Protein AF-A0A961D2B5-F1 (afdb_monomer_lite)

Secondary structure (DSSP, 8-state):
----SSSHHHHHHHHHHHHHHTS--HHHHHHHHHHHHHTTTTS---GGGHHHHHHHHHHHHHHHHHHHHHHHHHHHHT-SSSTTHHHHHHHHHHHHHHHHHHHHTTSTHHHHHHHHHHHHHHHHTTT-HHHHHHHHHHHHHHHHHHHHHHHHHHHHHHHHHTT----

Foldseek 3Di:
DDDPPPDVVVVVVVVVVVVVVPPQDPVRVVVVVVVCVVVVVPPPPPLLQPQLLVLLLVLLVVLLVLLQVQLVVQLVVQLDVVSCVSVVLSVVLSVLSVVLNVCSVVDPVSLVSSVVSLVSQCVSCVSPVVSNVVSVVSVVSNVVSNVVSSVVSVVVVVVVVVPPDPD

pLDDT: mean 77.15, std 12.8, range [49.62, 94.56]

Sequence (167 aa):
MGERMSAEDAEGEGTAQGADELRLSPSETLAHNSAMRISGAARRDDPGSKTQRALASIVLGFELIVVVLIGLTIFGLGLLEPRELGLWIAGGLALVCVAALALMRVGRAGIWIGWIAHALMLATGFILLPALVVGAIFTALWIYCMVKGARIDRDRVAWLAAQEPVS

Radius of gyration: 28.02 Å; chains: 1; bounding box: 54×41×97 Å

Structure (mmCIF, N/CA/C/O backbone):
data_AF-A0A961D2B5-F1
#
_entry.id   AF-A0A961D2B5-F1
#
loop_
_atom_site.group_PDB
_atom_site.id
_atom_site.type_symbol
_atom_site.label_atom_id
_atom_site.label_alt_id
_atom_site.label_comp_id
_atom_site.label_asym_id
_atom_site.label_entity_id
_atom_site.label_seq_id
_atom_site.pdbx_PDB_ins_code
_atom_site.Cartn_x
_atom_site.Cartn_y
_atom_site.Cartn_z
_atom_site.occupancy
_atom_site.B_iso_or_equiv
_atom_site.auth_seq_id
_atom_site.auth_comp_id
_atom_site.auth_asym_id
_atom_site.auth_atom_id
_atom_site.pdbx_PDB_model_num
ATOM 1 N N . MET A 1 1 ? -32.345 23.965 73.128 1.00 49.75 1 MET A N 1
ATOM 2 C CA . MET A 1 1 ? -33.388 23.733 72.105 1.00 49.75 1 MET A CA 1
ATOM 3 C C . MET A 1 1 ? -33.102 24.668 70.943 1.00 49.75 1 MET A C 1
ATOM 5 O O . MET A 1 1 ? -33.788 25.655 70.745 1.00 49.75 1 MET A O 1
ATOM 9 N N . GLY A 1 2 ? -31.989 24.406 70.268 1.00 58.72 2 GLY A N 1
ATOM 10 C CA . GLY A 1 2 ? -31.448 25.192 69.170 1.00 58.72 2 GLY A CA 1
ATOM 11 C C . GLY A 1 2 ? -30.629 24.250 68.293 1.00 58.72 2 GLY A C 1
ATOM 12 O O . GLY A 1 2 ? -30.155 23.229 68.792 1.00 58.72 2 GLY A O 1
ATOM 13 N N . GLU A 1 3 ? -30.514 24.602 67.015 1.00 57.22 3 GLU A N 1
ATOM 14 C CA . GLU A 1 3 ? -29.530 24.056 66.065 1.00 57.22 3 GLU A CA 1
ATOM 15 C C . GLU A 1 3 ? -29.855 22.704 65.394 1.00 57.22 3 GLU A C 1
ATOM 17 O O . GLU A 1 3 ? -29.006 21.827 65.273 1.00 57.22 3 GLU A O 1
ATOM 22 N N . ARG A 1 4 ? -31.078 22.547 64.864 1.00 57.12 4 ARG A N 1
ATOM 23 C CA . ARG A 1 4 ? -31.390 21.559 63.800 1.00 57.12 4 ARG A CA 1
ATOM 24 C C . ARG A 1 4 ? -32.162 22.187 62.629 1.00 57.12 4 ARG A C 1
ATOM 26 O O . ARG A 1 4 ? -33.097 21.589 62.121 1.00 57.12 4 ARG A O 1
ATOM 33 N N . MET A 1 5 ? -31.822 23.419 62.251 1.00 56.62 5 MET A N 1
ATOM 34 C CA . MET A 1 5 ? -32.490 24.151 61.160 1.00 56.62 5 MET A CA 1
ATOM 35 C C . MET A 1 5 ? -31.486 24.668 60.119 1.00 56.62 5 MET A C 1
ATOM 37 O O . MET A 1 5 ? -31.660 25.753 59.594 1.00 56.62 5 MET A O 1
ATOM 41 N N . SER A 1 6 ? -30.373 23.959 59.886 1.00 56.09 6 SER A N 1
ATOM 42 C CA . SER A 1 6 ? -29.288 24.507 59.051 1.00 56.09 6 SER A CA 1
ATOM 43 C C . SER A 1 6 ? -28.590 23.515 58.117 1.00 56.09 6 SER A C 1
ATOM 45 O O . SER A 1 6 ? -27.638 23.913 57.456 1.00 56.09 6 SER A O 1
ATOM 47 N N . ALA A 1 7 ? -29.016 22.248 58.061 1.00 55.44 7 ALA A N 1
ATOM 48 C CA . ALA A 1 7 ? -28.371 21.240 57.210 1.00 55.44 7 ALA A CA 1
ATOM 49 C C . ALA A 1 7 ? -29.209 20.886 55.968 1.00 55.44 7 ALA A C 1
ATOM 51 O O . ALA A 1 7 ? -28.669 20.880 54.870 1.00 55.44 7 ALA A O 1
ATOM 52 N N . GLU A 1 8 ? -30.522 20.675 56.112 1.00 56.38 8 GLU A N 1
ATOM 53 C CA . GLU A 1 8 ? -31.388 20.264 54.989 1.00 56.38 8 GLU A CA 1
ATOM 54 C C . GLU A 1 8 ? -31.712 21.409 54.008 1.00 56.38 8 GLU A C 1
ATOM 56 O O . GLU A 1 8 ? -31.758 21.177 52.802 1.00 56.38 8 GLU A O 1
ATOM 61 N N . ASP A 1 9 ? -31.845 22.655 54.481 1.00 53.34 9 ASP A N 1
ATOM 62 C CA . ASP A 1 9 ? -32.110 23.810 53.602 1.00 53.34 9 ASP A CA 1
ATOM 63 C C . ASP A 1 9 ? -30.884 24.188 52.743 1.00 53.34 9 ASP A C 1
ATOM 65 O O . ASP A 1 9 ? -31.026 24.614 51.598 1.00 53.34 9 ASP A O 1
ATOM 69 N N . ALA A 1 10 ? -29.668 23.947 53.251 1.00 54.22 10 ALA A N 1
ATOM 70 C CA . ALA A 1 10 ? -28.422 24.197 52.521 1.00 54.22 10 ALA A CA 1
ATOM 71 C C . ALA A 1 10 ? -28.153 23.148 51.422 1.00 54.22 10 ALA A C 1
ATOM 73 O O . ALA A 1 10 ? -27.552 23.465 50.394 1.00 54.22 10 ALA A O 1
ATOM 74 N N . GLU A 1 11 ? -28.614 21.905 51.607 1.00 55.03 11 GLU A N 1
ATOM 75 C CA . GLU A 1 11 ? -28.517 20.854 50.583 1.00 55.03 11 GLU A CA 1
ATOM 76 C C . GLU A 1 11 ? -29.567 21.030 49.466 1.00 55.03 11 GLU A C 1
ATOM 78 O O . GLU A 1 11 ? -29.297 20.722 48.300 1.00 55.03 11 GLU A O 1
ATOM 83 N N . GLY A 1 12 ? -30.740 21.590 49.788 1.00 51.56 12 GLY A N 1
ATOM 84 C CA . GLY A 1 12 ? -31.794 21.894 48.814 1.00 51.56 12 GLY A CA 1
ATOM 85 C C . GLY A 1 12 ? -31.445 23.031 47.844 1.00 51.56 12 GLY A C 1
ATOM 86 O O . GLY A 1 12 ? -31.745 22.939 46.654 1.00 51.56 12 GLY A O 1
ATOM 87 N N . GLU A 1 13 ? -30.759 24.078 48.313 1.00 55.50 13 GLU A N 1
ATOM 88 C CA . GLU A 1 13 ? -30.349 25.210 47.464 1.00 55.50 13 GLU A CA 1
ATOM 89 C C . GLU A 1 13 ? -29.157 24.869 46.552 1.00 55.50 13 GLU A C 1
ATOM 91 O O . GLU A 1 13 ? -29.148 25.245 45.377 1.00 55.50 13 GLU A O 1
ATOM 96 N N . GLY A 1 14 ? -28.187 24.084 47.037 1.00 54.38 14 GLY A N 1
ATOM 97 C CA . GLY A 1 14 ? -26.999 23.711 46.257 1.00 54.38 14 GLY A CA 1
ATOM 98 C C . GLY A 1 14 ? -27.294 22.802 45.055 1.00 54.38 14 GLY A C 1
ATOM 99 O O . GLY A 1 14 ? -26.621 22.888 44.026 1.00 54.38 14 GLY A O 1
ATOM 100 N N . THR A 1 15 ? -28.326 21.958 45.140 1.00 56.38 15 THR A N 1
ATOM 101 C CA . THR A 1 15 ? -28.712 21.040 44.050 1.00 56.38 15 THR A CA 1
ATOM 102 C C . THR A 1 15 ? -29.499 21.735 42.936 1.00 56.38 15 THR A C 1
ATOM 104 O O . THR A 1 15 ? -29.300 21.424 41.760 1.00 56.38 15 THR A O 1
ATOM 107 N N . ALA A 1 16 ? -30.337 22.718 43.277 1.00 55.47 16 ALA A N 1
ATOM 108 C CA . ALA A 1 16 ? -31.052 23.542 42.303 1.00 55.47 16 ALA A CA 1
ATOM 109 C C . ALA A 1 16 ? -30.117 24.536 41.589 1.00 55.47 16 ALA A C 1
ATOM 111 O O . ALA A 1 16 ? -30.247 24.748 40.384 1.00 55.47 16 ALA A O 1
ATOM 112 N N . GLN A 1 17 ? -29.135 25.091 42.307 1.00 55.53 17 GLN A N 1
ATOM 113 C CA . GLN A 1 17 ? -28.164 26.038 41.756 1.00 55.53 17 GLN A CA 1
ATOM 114 C C . GLN A 1 17 ? -27.141 25.356 40.834 1.00 55.53 17 GLN A C 1
ATOM 116 O O . GLN A 1 17 ? -26.842 25.880 39.763 1.00 55.53 17 GLN A O 1
A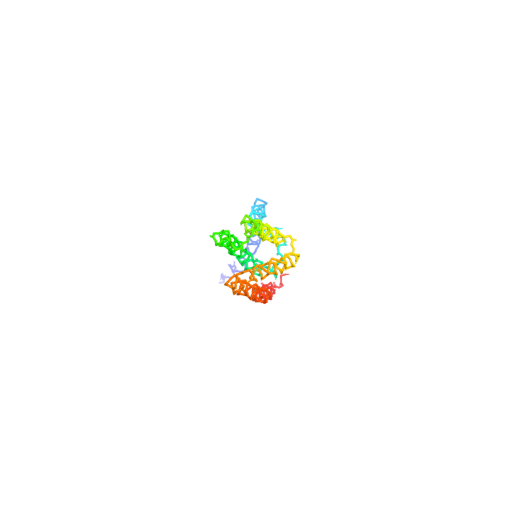TOM 121 N N . GLY A 1 18 ? -26.706 24.134 41.167 1.00 55.28 18 GLY A N 1
ATOM 122 C CA . GLY A 1 18 ? -25.851 23.328 40.289 1.00 55.28 18 GLY A CA 1
ATOM 123 C C . GLY A 1 18 ? -26.528 22.914 38.974 1.00 55.28 18 GLY A C 1
ATOM 124 O O . GLY A 1 18 ? -25.864 22.811 37.947 1.00 55.28 18 GLY A O 1
ATOM 125 N N . ALA A 1 19 ? -27.852 22.721 38.966 1.00 58.25 19 ALA A N 1
ATOM 126 C CA . ALA A 1 19 ? -28.601 22.386 37.751 1.00 58.25 19 ALA A CA 1
ATOM 127 C C . ALA A 1 19 ? -28.767 23.580 36.787 1.00 58.25 19 ALA A C 1
ATOM 129 O O . ALA A 1 19 ? -28.848 23.371 35.574 1.00 58.25 19 ALA A O 1
ATOM 130 N N . ASP A 1 20 ? -28.787 24.813 37.306 1.00 56.34 20 ASP A N 1
ATOM 131 C CA . ASP A 1 20 ? -28.837 26.042 36.499 1.00 56.34 20 ASP A CA 1
ATOM 132 C C . ASP A 1 20 ? -27.435 26.501 36.050 1.00 56.34 20 ASP A C 1
ATOM 134 O O . ASP A 1 20 ? -27.274 27.004 34.938 1.00 56.34 20 ASP A O 1
ATOM 138 N N . GLU A 1 21 ? -26.398 26.238 36.854 1.00 59.41 21 GLU A N 1
ATOM 139 C CA . GLU A 1 21 ? -24.989 26.497 36.513 1.00 59.41 21 GLU A CA 1
ATOM 140 C C . GLU A 1 21 ? -24.469 25.576 35.387 1.00 59.41 21 GLU A C 1
ATOM 142 O O . GLU A 1 21 ? -23.609 25.966 34.601 1.00 59.41 21 GLU A O 1
ATOM 147 N N . LEU A 1 22 ? -25.056 24.382 35.233 1.00 63.28 22 LEU A N 1
ATOM 148 C CA . LEU A 1 22 ? -24.767 23.421 34.156 1.00 63.28 22 LEU A CA 1
ATOM 149 C C . LEU A 1 22 ? -25.607 23.623 32.878 1.00 63.28 22 LEU A C 1
ATOM 151 O O . LEU A 1 22 ? -25.579 22.781 31.973 1.00 63.28 22 LEU A O 1
ATOM 155 N N . ARG A 1 23 ? -26.340 24.738 32.743 1.00 61.25 23 ARG A N 1
ATOM 156 C CA . ARG A 1 23 ? -26.970 25.117 31.468 1.00 61.25 23 ARG A CA 1
ATOM 157 C C . ARG A 1 23 ? -25.971 25.886 30.612 1.00 61.25 23 ARG A C 1
ATOM 159 O O . ARG A 1 23 ? -25.815 27.094 30.750 1.00 61.25 23 ARG A O 1
ATOM 166 N N . LEU A 1 24 ? -25.320 25.175 29.689 1.00 65.94 24 LEU A N 1
ATOM 167 C CA . LEU A 1 24 ? -24.403 25.771 28.713 1.00 65.94 24 LEU A CA 1
ATOM 168 C C . LEU A 1 24 ? -25.047 26.989 28.038 1.00 65.94 24 LEU A C 1
ATOM 170 O O . LEU A 1 24 ? -26.099 26.883 27.399 1.00 65.94 24 LEU A O 1
ATOM 174 N N . SER A 1 25 ? -24.384 28.139 28.144 1.00 80.06 25 SER A N 1
ATOM 175 C CA . SER A 1 25 ? -24.813 29.370 27.482 1.00 80.06 25 SER A CA 1
ATOM 176 C C . SER A 1 25 ? -24.968 29.140 25.965 1.00 80.06 25 SER A C 1
ATOM 178 O O . SER A 1 25 ? -24.228 28.335 25.384 1.00 80.06 25 SER A O 1
ATOM 180 N N . PRO A 1 26 ? -25.882 29.841 25.262 1.00 78.94 26 PRO A N 1
ATOM 181 C CA . PRO A 1 26 ? -26.025 29.724 23.809 1.00 78.94 26 PRO A CA 1
ATOM 182 C C . PRO A 1 26 ? -24.700 29.899 23.054 1.00 78.94 26 PRO A C 1
ATOM 184 O O . PRO A 1 26 ? -24.459 29.214 22.060 1.00 78.94 26 PRO A O 1
ATOM 187 N N . SER A 1 27 ? -23.815 30.771 23.548 1.00 77.19 27 SER A N 1
ATOM 188 C CA . SER A 1 27 ? -22.475 30.973 22.986 1.00 77.19 27 SER A CA 1
ATOM 189 C C . SER A 1 27 ? -21.533 29.801 23.258 1.00 77.19 27 SER A C 1
ATOM 191 O O . SER A 1 27 ? -20.703 29.486 22.412 1.00 77.19 27 SER A O 1
ATOM 193 N N . GLU A 1 28 ? -21.683 29.121 24.389 1.00 80.75 28 GLU A N 1
ATOM 194 C CA . GLU A 1 28 ? -20.883 27.967 24.798 1.00 80.75 28 GLU A CA 1
ATOM 195 C C . GLU A 1 28 ? -21.301 26.705 24.041 1.00 80.75 28 GLU A C 1
ATOM 197 O O . GLU A 1 28 ? -20.455 25.971 23.544 1.00 80.75 28 GLU A O 1
ATOM 202 N N . THR A 1 29 ? -22.603 26.525 23.804 1.00 78.62 29 THR A N 1
ATOM 203 C CA . THR A 1 29 ? -23.128 25.494 22.895 1.00 78.62 29 THR A CA 1
ATOM 204 C C . THR A 1 29 ? -22.660 25.740 21.456 1.00 78.62 29 THR A C 1
ATOM 206 O O . THR A 1 29 ? -22.273 24.811 20.744 1.00 78.62 29 THR A O 1
ATOM 209 N N . LEU A 1 30 ? -22.645 27.000 21.007 1.00 80.56 30 LEU A N 1
ATOM 210 C CA . LEU A 1 30 ? -22.145 27.367 19.681 1.00 80.56 30 LEU A CA 1
ATOM 211 C C . LEU A 1 30 ? -20.629 27.147 19.566 1.00 80.56 30 LEU A C 1
ATOM 213 O O . LEU A 1 30 ? -20.165 26.624 18.551 1.00 80.56 30 LEU A O 1
ATOM 217 N N . ALA A 1 31 ? -19.867 27.505 20.603 1.00 81.12 31 ALA A N 1
ATOM 218 C CA . ALA A 1 31 ? -18.428 27.273 20.707 1.00 81.12 31 ALA A CA 1
ATOM 219 C C . ALA A 1 31 ? -18.111 25.773 20.730 1.00 81.12 31 ALA A C 1
ATOM 221 O O . ALA A 1 31 ? -17.234 25.315 20.005 1.00 81.12 31 ALA A O 1
ATOM 222 N N . HIS A 1 32 ? -18.885 24.986 21.473 1.00 76.31 32 HIS A N 1
ATOM 223 C CA . HIS A 1 32 ? -18.763 23.535 21.534 1.00 76.31 32 HIS A CA 1
ATOM 224 C C . HIS A 1 32 ? -19.042 22.889 20.168 1.00 76.31 32 HIS A C 1
ATOM 226 O O . HIS A 1 32 ? -18.247 22.092 19.666 1.00 76.31 32 HIS A O 1
ATOM 232 N N . ASN A 1 33 ? -20.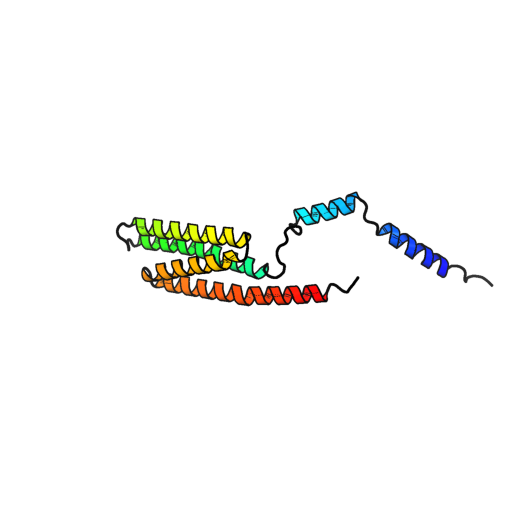115 23.311 19.494 1.00 82.56 33 ASN A N 1
ATOM 233 C CA . ASN A 1 33 ? -20.455 22.833 18.154 1.00 82.56 33 ASN A CA 1
ATOM 234 C C . ASN A 1 33 ? -19.414 23.246 17.105 1.00 82.56 33 ASN A C 1
ATOM 236 O O . ASN A 1 33 ? -19.062 22.456 16.229 1.00 82.56 33 ASN A O 1
ATOM 240 N N . SER A 1 34 ? -18.893 24.471 17.174 1.00 80.25 34 SER A N 1
ATOM 241 C CA . SER A 1 34 ? -17.852 24.939 16.252 1.00 80.25 34 SER A CA 1
ATOM 242 C C . SER A 1 34 ? -16.507 24.260 16.516 1.00 80.25 34 SER A C 1
ATOM 244 O O . SER A 1 34 ? -15.857 23.846 15.556 1.00 80.25 34 SER A O 1
ATOM 246 N N . ALA A 1 35 ? -16.145 24.012 17.775 1.00 77.94 35 ALA A N 1
ATOM 247 C CA . ALA A 1 35 ? -14.984 23.211 18.150 1.00 77.94 35 ALA A CA 1
ATOM 248 C C . ALA A 1 35 ? -15.094 21.768 17.631 1.00 77.94 35 ALA A C 1
ATOM 250 O O . ALA A 1 35 ? -14.137 21.259 17.042 1.00 77.94 35 ALA A O 1
ATOM 251 N N . MET A 1 36 ? -16.265 21.126 17.739 1.00 74.75 36 MET A N 1
ATOM 252 C CA . MET A 1 36 ? -16.515 19.804 17.142 1.00 74.75 36 MET A CA 1
ATOM 253 C C . MET A 1 36 ? -16.406 19.806 15.609 1.00 74.75 36 MET A C 1
ATOM 255 O O . MET A 1 36 ? -15.950 18.833 15.005 1.00 74.75 36 MET A O 1
ATOM 259 N N . ARG A 1 37 ? -16.795 20.899 14.946 1.00 72.75 37 ARG A N 1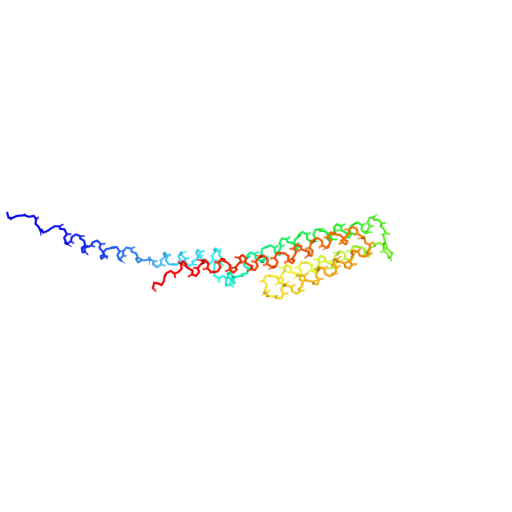
ATOM 260 C CA . ARG A 1 37 ? -16.668 21.024 13.484 1.00 72.75 37 ARG A CA 1
ATOM 261 C C . ARG A 1 37 ? -15.225 21.273 13.042 1.00 72.75 37 ARG A C 1
ATOM 263 O O . ARG A 1 37 ? -14.806 20.692 12.045 1.00 72.75 37 ARG A O 1
ATOM 270 N N . ILE A 1 38 ? -14.468 22.080 13.786 1.00 69.69 38 ILE A N 1
ATOM 271 C CA . ILE A 1 38 ? -13.058 22.414 13.512 1.00 69.69 38 ILE A CA 1
ATOM 272 C C . ILE A 1 38 ? -12.141 21.212 13.761 1.00 69.69 38 ILE A C 1
ATOM 274 O O . ILE A 1 38 ? -11.260 20.934 12.954 1.00 69.69 38 ILE A O 1
ATOM 278 N N . SER A 1 39 ? -12.393 20.451 14.827 1.00 68.88 39 SER A N 1
ATOM 279 C CA . SER A 1 39 ? -11.682 19.197 15.124 1.00 68.88 39 SER A CA 1
ATOM 280 C C . SER A 1 39 ? -12.061 18.038 14.187 1.00 68.88 39 SER A C 1
ATOM 282 O O . SER A 1 39 ? -11.477 16.959 14.266 1.00 68.88 39 SER A O 1
ATOM 284 N N . GLY A 1 40 ? -13.013 18.249 13.269 1.00 57.03 40 GLY A N 1
ATOM 285 C CA . GLY A 1 40 ? -13.407 17.270 12.255 1.00 57.03 40 GLY A CA 1
ATOM 286 C C . GLY A 1 40 ? -14.338 16.163 12.754 1.00 57.03 40 GLY A C 1
ATOM 287 O O . GLY A 1 40 ? -14.703 15.301 11.957 1.00 57.03 40 GLY A O 1
ATOM 288 N N . ALA A 1 41 ? -14.792 16.203 14.014 1.00 54.50 41 ALA A N 1
ATOM 289 C CA . ALA A 1 41 ? -15.711 15.215 14.594 1.00 54.50 41 ALA A CA 1
ATOM 290 C C . ALA A 1 41 ? -17.062 15.123 13.854 1.00 54.50 41 ALA A C 1
ATOM 292 O O . ALA A 1 41 ? -17.734 14.098 13.910 1.00 54.50 41 ALA A O 1
ATOM 293 N N . ALA A 1 42 ? -17.441 16.164 13.104 1.00 52.28 42 ALA A N 1
ATOM 294 C CA . ALA A 1 42 ? -18.660 16.182 12.296 1.00 52.28 42 ALA A CA 1
ATOM 295 C C . ALA A 1 42 ? -18.577 15.363 10.989 1.00 52.28 42 ALA A C 1
ATOM 297 O O . ALA A 1 42 ? -19.606 15.134 10.347 1.00 52.28 42 ALA A O 1
ATOM 298 N N . ARG A 1 43 ? -17.388 14.911 10.558 1.00 58.28 43 ARG A N 1
ATOM 299 C CA . ARG A 1 43 ? -17.311 13.907 9.489 1.00 58.28 43 ARG A CA 1
ATOM 300 C C . ARG A 1 43 ? -17.663 12.568 10.122 1.00 58.28 43 ARG A C 1
ATOM 302 O O . ARG A 1 43 ? -16.991 12.134 11.050 1.00 58.28 43 ARG A O 1
ATOM 309 N N . ARG A 1 44 ? -18.727 11.926 9.630 1.00 53.19 44 ARG A N 1
ATOM 310 C CA . ARG A 1 44 ? -19.077 10.528 9.931 1.00 53.19 44 ARG A CA 1
ATOM 311 C C . ARG A 1 44 ? -17.965 9.599 9.427 1.00 53.19 44 ARG A C 1
ATOM 313 O O . ARG A 1 44 ? -18.135 8.875 8.452 1.00 53.19 44 ARG A O 1
ATOM 320 N N . ASP A 1 45 ? -16.806 9.661 10.057 1.00 55.44 45 ASP A N 1
ATOM 321 C CA . ASP A 1 45 ? -15.770 8.663 9.918 1.00 55.44 45 ASP A CA 1
ATOM 322 C C . ASP A 1 45 ? -16.241 7.477 10.746 1.00 55.44 45 ASP A C 1
ATOM 324 O O . ASP A 1 45 ? -16.286 7.576 11.971 1.00 55.44 45 ASP A O 1
ATOM 328 N N . ASP A 1 46 ? -16.619 6.388 10.077 1.00 58.38 46 ASP A N 1
ATOM 329 C CA . ASP A 1 46 ? -16.926 5.108 10.715 1.00 58.38 46 ASP A CA 1
ATOM 330 C C . ASP A 1 46 ? -15.840 4.800 11.768 1.00 58.38 46 ASP A C 1
ATOM 332 O O . ASP A 1 46 ? -14.686 4.539 11.384 1.00 58.38 46 ASP A O 1
ATOM 336 N N . PRO A 1 47 ? -16.158 4.879 13.080 1.00 57.50 47 PRO A N 1
ATOM 337 C CA . PRO A 1 47 ? -15.186 4.670 14.149 1.00 57.50 47 PRO A CA 1
ATOM 338 C C . PRO A 1 47 ? -14.476 3.321 14.016 1.00 57.50 47 PRO A C 1
ATOM 340 O O . PRO A 1 47 ? -13.328 3.193 14.436 1.00 57.50 47 PRO A O 1
ATOM 343 N N . GLY A 1 48 ? -15.130 2.355 13.360 1.00 61.50 48 GLY A N 1
ATOM 344 C CA . GLY A 1 48 ? -14.633 1.012 13.100 1.00 61.50 48 GLY A CA 1
ATOM 345 C C . GLY A 1 48 ? -13.611 0.872 11.964 1.00 61.50 48 GLY A C 1
ATOM 346 O O . GLY A 1 48 ? -13.260 -0.260 11.648 1.00 61.50 48 GLY A O 1
ATOM 347 N N . SER A 1 49 ? -13.124 1.953 11.334 1.00 66.88 49 SER A N 1
ATOM 348 C CA . SER A 1 49 ? -12.090 1.839 10.278 1.00 66.88 49 SER A CA 1
ATOM 349 C C . SER A 1 49 ? -10.956 2.875 10.325 1.00 66.88 49 SER A C 1
ATOM 351 O O . SER A 1 49 ? -10.189 2.996 9.364 1.00 66.88 49 SER A O 1
ATOM 353 N N . LYS A 1 50 ? -10.833 3.658 11.406 1.00 77.12 50 LYS A N 1
ATOM 354 C CA . LYS A 1 50 ? -9.854 4.761 11.485 1.00 77.12 50 LYS A CA 1
ATOM 355 C C . LYS A 1 50 ? -8.409 4.260 11.507 1.00 77.12 50 LYS A C 1
ATOM 357 O O . LYS A 1 50 ? -7.585 4.750 10.734 1.00 77.12 50 LYS A O 1
ATOM 362 N N . THR A 1 51 ? -8.100 3.278 12.352 1.00 83.62 51 THR A N 1
ATOM 363 C CA . THR A 1 51 ? -6.738 2.731 12.467 1.00 83.62 51 THR A CA 1
ATOM 364 C C . THR A 1 51 ? -6.353 1.991 11.198 1.00 83.62 51 THR A C 1
ATOM 366 O O . THR A 1 51 ? -5.260 2.191 10.667 1.00 83.62 51 THR A O 1
ATOM 369 N N . GLN A 1 52 ? -7.271 1.177 10.671 1.00 84.12 52 GLN A N 1
ATOM 370 C CA . GLN A 1 52 ? -7.050 0.432 9.439 1.00 84.12 52 GLN A CA 1
ATOM 371 C C . GLN A 1 52 ? -6.709 1.362 8.267 1.00 84.12 52 GLN A C 1
ATOM 373 O O . GLN A 1 52 ? -5.737 1.113 7.552 1.00 84.12 52 GLN A O 1
ATOM 378 N N . ARG A 1 53 ? -7.467 2.452 8.082 1.00 82.62 53 ARG A N 1
ATOM 379 C CA . ARG A 1 53 ? -7.222 3.424 7.003 1.00 82.62 53 ARG A CA 1
ATOM 380 C C . ARG A 1 53 ? -5.902 4.170 7.174 1.00 82.62 53 ARG A C 1
ATOM 382 O O . ARG A 1 53 ? -5.205 4.375 6.183 1.00 82.62 53 ARG A O 1
ATOM 389 N N . ALA A 1 54 ? -5.544 4.547 8.402 1.00 85.12 54 ALA A N 1
ATOM 390 C CA . ALA A 1 54 ? -4.275 5.215 8.683 1.00 85.12 54 ALA A CA 1
ATOM 391 C C . ALA A 1 54 ? -3.084 4.321 8.310 1.00 85.12 54 ALA A C 1
ATOM 393 O O . ALA A 1 54 ? -2.241 4.726 7.509 1.00 85.12 54 ALA A O 1
ATOM 394 N N . LEU A 1 55 ? -3.065 3.078 8.799 1.00 87.38 55 LEU A N 1
ATOM 395 C CA . LEU A 1 55 ? -2.018 2.106 8.473 1.00 87.38 55 LEU A CA 1
ATOM 396 C C . LEU A 1 55 ? -1.926 1.855 6.964 1.00 87.38 55 LEU A C 1
ATOM 398 O O . LEU A 1 55 ? -0.842 1.882 6.391 1.00 87.38 55 LEU A O 1
ATOM 402 N N . ALA A 1 56 ? -3.068 1.686 6.303 1.00 86.06 56 ALA A N 1
ATOM 403 C CA . ALA A 1 56 ? -3.118 1.455 4.866 1.00 86.06 56 ALA A CA 1
ATOM 404 C C . ALA A 1 56 ? -2.611 2.656 4.047 1.00 86.06 56 ALA A C 1
ATOM 406 O O . ALA A 1 56 ? -1.958 2.475 3.022 1.00 86.06 56 ALA A O 1
ATOM 407 N N . SER A 1 57 ? -2.863 3.886 4.510 1.00 86.19 57 SER A N 1
ATOM 408 C CA . SER A 1 57 ? -2.337 5.095 3.868 1.00 86.19 57 SER A CA 1
ATOM 409 C C . SER A 1 57 ? -0.814 5.203 3.980 1.00 86.19 57 SER A C 1
ATOM 411 O O . SER A 1 57 ? -0.165 5.623 3.026 1.00 86.19 57 SER A O 1
ATOM 413 N N . ILE A 1 58 ? -0.242 4.760 5.106 1.00 89.75 58 ILE A N 1
ATOM 414 C CA . ILE A 1 58 ? 1.210 4.711 5.314 1.00 89.75 58 ILE A CA 1
ATOM 415 C C . ILE A 1 58 ? 1.841 3.705 4.346 1.00 89.75 58 ILE A C 1
ATOM 417 O O . ILE A 1 58 ? 2.810 4.044 3.672 1.00 89.75 58 ILE A O 1
ATOM 421 N N . VAL A 1 59 ? 1.263 2.503 4.229 1.00 90.31 59 VAL A N 1
ATOM 422 C CA . VAL A 1 59 ? 1.752 1.466 3.302 1.00 90.31 59 VAL A CA 1
ATOM 423 C C . VAL A 1 59 ? 1.756 1.981 1.862 1.00 90.31 59 VAL A C 1
ATOM 425 O O . VAL A 1 59 ? 2.790 1.916 1.208 1.00 90.31 59 VAL A O 1
ATOM 428 N N . LEU A 1 60 ? 0.651 2.574 1.394 1.00 88.06 60 LEU A N 1
ATOM 429 C CA . LEU A 1 60 ? 0.573 3.156 0.046 1.00 88.06 60 LEU A CA 1
ATOM 430 C C . LEU A 1 60 ? 1.514 4.351 -0.163 1.00 88.06 60 LEU A C 1
ATOM 432 O O . LEU A 1 60 ? 2.016 4.553 -1.265 1.00 88.06 60 LEU A O 1
ATOM 436 N N . GLY A 1 61 ? 1.745 5.163 0.870 1.00 88.81 61 GLY A N 1
ATOM 437 C CA . GLY A 1 61 ? 2.675 6.289 0.794 1.00 88.81 61 GLY A CA 1
ATOM 438 C C . GLY A 1 61 ? 4.117 5.831 0.583 1.00 88.81 61 GLY A C 1
ATOM 439 O O . GLY A 1 61 ? 4.824 6.384 -0.255 1.00 88.81 61 GLY A O 1
ATOM 440 N N . PHE A 1 62 ? 4.544 4.790 1.299 1.00 90.75 62 PHE A N 1
ATOM 441 C CA . PHE A 1 62 ? 5.855 4.185 1.079 1.00 90.75 62 PHE A CA 1
ATOM 442 C C . PHE A 1 62 ? 5.931 3.440 -0.254 1.00 90.75 62 PHE A C 1
ATOM 444 O O . PHE A 1 62 ? 6.930 3.573 -0.953 1.00 90.75 62 PHE A O 1
ATOM 451 N N . GLU A 1 63 ? 4.875 2.724 -0.637 1.00 89.25 63 GLU A N 1
ATOM 452 C CA . GLU A 1 63 ? 4.771 2.059 -1.939 1.00 89.25 63 GLU A CA 1
ATOM 453 C C . GLU A 1 63 ? 5.037 3.043 -3.086 1.00 89.25 63 GLU A C 1
ATOM 455 O O . GLU A 1 63 ? 5.864 2.775 -3.951 1.00 89.25 63 GLU A O 1
ATOM 460 N N . LEU A 1 64 ? 4.429 4.234 -3.043 1.00 89.56 64 LEU A N 1
ATOM 461 C CA . LEU A 1 64 ? 4.659 5.295 -4.027 1.00 89.56 64 LEU A CA 1
ATOM 462 C C . LEU A 1 64 ? 6.149 5.652 -4.165 1.00 89.56 64 LEU A C 1
ATOM 464 O O . LEU A 1 64 ? 6.645 5.825 -5.278 1.00 89.56 64 LEU A O 1
ATOM 468 N N . ILE A 1 65 ? 6.872 5.742 -3.045 1.00 91.38 65 ILE A N 1
ATOM 469 C CA . ILE A 1 65 ? 8.314 6.019 -3.044 1.00 91.38 65 ILE A CA 1
ATOM 470 C C . ILE A 1 65 ? 9.071 4.854 -3.690 1.00 91.38 65 ILE A C 1
ATOM 472 O O . ILE A 1 65 ? 9.923 5.077 -4.550 1.00 91.38 65 ILE A O 1
ATOM 476 N N . VAL A 1 66 ? 8.748 3.613 -3.315 1.00 90.06 66 VAL A N 1
ATOM 477 C CA . VAL A 1 66 ? 9.400 2.415 -3.861 1.00 90.06 66 VAL A CA 1
ATOM 478 C C . VAL A 1 66 ? 9.183 2.316 -5.374 1.00 90.06 66 VAL A C 1
ATOM 480 O O . VAL A 1 66 ? 10.135 2.062 -6.107 1.00 90.06 66 VAL A O 1
ATOM 483 N N . VAL A 1 67 ? 7.970 2.577 -5.857 1.00 89.56 67 VAL A N 1
ATOM 484 C CA . VAL A 1 67 ? 7.624 2.571 -7.286 1.00 89.56 67 VAL A CA 1
ATOM 485 C C . VAL A 1 67 ? 8.482 3.555 -8.082 1.00 89.56 67 VAL A C 1
ATOM 487 O O . VAL A 1 67 ? 9.014 3.200 -9.136 1.00 89.56 67 VAL A O 1
ATOM 490 N N . VAL A 1 68 ? 8.670 4.775 -7.568 1.00 88.62 68 VAL A N 1
ATOM 491 C CA . VAL A 1 68 ? 9.538 5.780 -8.203 1.00 88.62 68 VAL A CA 1
ATOM 492 C C . VAL A 1 68 ? 10.990 5.297 -8.247 1.00 88.62 68 VAL A C 1
ATOM 494 O O . VAL A 1 68 ? 11.643 5.401 -9.287 1.00 88.62 68 VAL A O 1
ATOM 497 N N . LEU A 1 69 ? 11.490 4.722 -7.149 1.00 91.19 69 LEU A N 1
ATOM 498 C CA . LEU A 1 69 ? 12.854 4.190 -7.080 1.00 91.19 69 LEU A CA 1
ATOM 499 C C . LEU A 1 69 ? 13.064 3.004 -8.029 1.00 91.19 69 LEU A C 1
ATOM 501 O O . LEU A 1 69 ? 14.101 2.931 -8.687 1.00 91.19 69 LEU A O 1
ATOM 505 N N . ILE A 1 70 ? 12.088 2.103 -8.155 1.00 88.12 70 ILE A N 1
ATOM 506 C CA . ILE A 1 70 ? 12.129 0.995 -9.118 1.00 88.12 70 ILE A CA 1
ATOM 507 C C . ILE A 1 70 ? 12.160 1.533 -10.547 1.00 88.12 70 ILE A C 1
ATOM 509 O O . ILE A 1 70 ? 13.001 1.099 -11.328 1.00 88.12 70 ILE A O 1
ATOM 513 N N . GLY A 1 71 ? 11.316 2.512 -10.881 1.00 87.31 71 GLY A N 1
ATOM 514 C CA . GLY A 1 71 ? 11.338 3.171 -12.189 1.00 87.31 71 GLY A CA 1
ATOM 515 C C . GLY A 1 71 ? 12.695 3.755 -12.542 1.00 87.31 71 GLY A C 1
ATOM 516 O O . GLY A 1 71 ? 13.228 3.498 -13.622 1.00 87.31 71 GLY A O 1
ATOM 517 N N . LEU A 1 72 ? 13.277 4.500 -11.600 1.00 89.38 72 LEU A N 1
ATOM 518 C CA . LEU A 1 72 ? 14.605 5.082 -11.754 1.00 89.38 72 LEU A CA 1
ATOM 519 C C . LEU A 1 72 ? 15.686 4.003 -11.886 1.00 89.38 72 LEU A C 1
ATOM 521 O O . LEU A 1 72 ? 16.620 4.173 -12.661 1.00 89.38 72 LEU A O 1
ATOM 525 N N . THR A 1 73 ? 15.540 2.880 -11.182 1.00 90.06 73 THR A N 1
ATOM 526 C CA . THR A 1 73 ? 16.456 1.734 -11.267 1.00 90.06 73 THR A CA 1
ATOM 527 C C . THR A 1 73 ? 16.375 1.061 -12.638 1.00 90.06 73 THR A C 1
ATOM 529 O O . THR A 1 73 ? 17.407 0.830 -13.258 1.00 90.06 73 THR A O 1
ATOM 532 N N . ILE A 1 74 ? 15.167 0.804 -13.154 1.00 87.12 74 ILE A N 1
ATOM 533 C CA . ILE A 1 74 ? 14.950 0.232 -14.496 1.00 87.12 74 ILE A CA 1
ATOM 534 C C . ILE A 1 74 ? 15.525 1.159 -15.571 1.00 87.12 74 ILE A C 1
ATOM 536 O O . ILE A 1 74 ? 16.226 0.696 -16.471 1.00 87.12 74 ILE A O 1
ATOM 540 N N . PHE A 1 75 ? 15.257 2.463 -15.459 1.00 86.56 75 PHE A N 1
ATOM 541 C CA . PHE A 1 75 ? 15.785 3.477 -16.370 1.00 86.56 75 PHE A CA 1
ATOM 542 C C . PHE A 1 75 ? 17.316 3.577 -16.296 1.00 86.56 75 PHE A C 1
ATOM 544 O O . PHE A 1 75 ? 17.981 3.570 -17.329 1.00 86.56 75 PHE A O 1
ATOM 551 N N . GLY A 1 76 ? 17.880 3.635 -15.086 1.00 85.88 76 GLY A N 1
ATOM 552 C CA . GLY A 1 76 ? 19.317 3.783 -14.851 1.00 85.88 76 GLY A CA 1
ATOM 553 C C . GLY A 1 76 ? 20.131 2.559 -15.269 1.00 85.88 76 GLY A C 1
ATOM 554 O O . GLY A 1 76 ? 21.256 2.707 -15.738 1.00 85.88 76 GLY A O 1
ATOM 555 N N . LEU A 1 77 ? 19.550 1.363 -15.153 1.00 88.25 77 LEU A N 1
ATOM 556 C CA . LEU A 1 77 ? 20.142 0.112 -15.633 1.00 88.25 77 LEU A CA 1
ATOM 557 C C . LEU A 1 77 ? 19.893 -0.138 -17.129 1.00 88.25 77 LEU A C 1
ATOM 559 O O . LEU A 1 77 ? 20.504 -1.042 -17.691 1.00 88.25 77 LEU A O 1
ATOM 563 N N . GLY A 1 78 ? 19.004 0.625 -17.776 1.00 85.12 78 GLY A N 1
ATOM 564 C CA . GLY A 1 78 ? 18.683 0.460 -19.196 1.00 85.12 78 GLY A CA 1
ATOM 565 C C . GLY A 1 78 ? 18.051 -0.894 -19.534 1.00 85.12 78 GLY A C 1
ATOM 566 O O . GLY A 1 78 ? 18.314 -1.435 -20.601 1.00 85.12 78 GLY A O 1
ATOM 567 N N . LEU A 1 79 ? 17.241 -1.461 -18.632 1.00 82.88 79 LEU A N 1
ATOM 568 C CA . LEU A 1 79 ? 16.715 -2.833 -18.768 1.00 82.88 79 LEU A CA 1
ATOM 569 C C 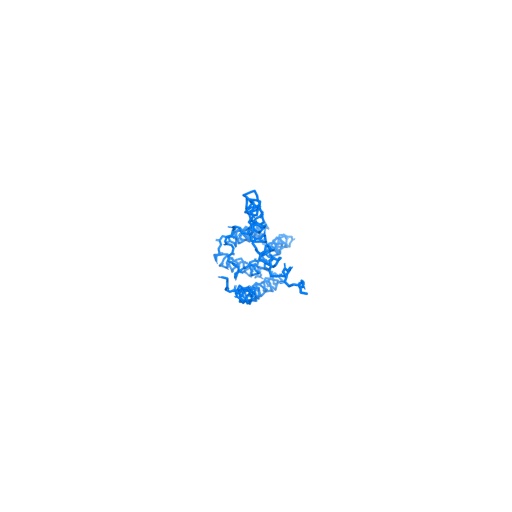. LEU A 1 79 ? 15.607 -2.992 -19.818 1.00 82.88 79 LEU A C 1
ATOM 571 O O . LEU A 1 79 ? 15.236 -4.116 -20.147 1.00 82.88 79 LEU A O 1
ATOM 575 N N . LEU A 1 80 ? 15.048 -1.886 -20.305 1.00 82.38 80 LEU A N 1
ATOM 576 C CA . LEU A 1 80 ? 13.979 -1.869 -21.297 1.00 82.38 80 LEU A CA 1
ATOM 577 C C . LEU A 1 80 ? 14.417 -1.046 -22.506 1.00 82.38 80 LEU A C 1
ATOM 579 O O . LEU A 1 80 ? 15.029 0.011 -22.350 1.00 82.38 80 LEU A O 1
ATOM 583 N N . GLU A 1 81 ? 14.036 -1.491 -23.701 1.00 83.75 81 GLU A N 1
ATOM 584 C CA . GLU A 1 81 ? 14.119 -0.690 -24.919 1.00 83.75 81 GLU A CA 1
ATOM 585 C C . GLU A 1 81 ? 12.706 -0.361 -25.422 1.00 83.75 81 GLU A C 1
ATOM 587 O O . GLU A 1 81 ? 11.918 -1.281 -25.652 1.00 83.75 81 GLU A O 1
ATOM 592 N N . PRO A 1 82 ? 12.360 0.927 -25.615 1.00 85.06 82 PRO A N 1
ATOM 593 C CA . PRO A 1 82 ? 13.131 2.131 -25.283 1.00 85.06 82 PRO A CA 1
ATOM 594 C C . PRO A 1 82 ? 13.252 2.398 -23.768 1.00 85.06 82 PRO A C 1
ATOM 596 O O . PRO A 1 82 ? 12.325 2.157 -22.995 1.00 85.06 82 PRO A O 1
ATOM 599 N N . ARG A 1 83 ? 14.393 2.971 -23.352 1.00 79.56 83 ARG A N 1
ATOM 600 C CA . ARG A 1 83 ? 14.785 3.193 -21.939 1.00 79.56 83 ARG A CA 1
ATOM 601 C C . ARG A 1 83 ? 13.747 3.937 -21.096 1.00 79.56 83 ARG A C 1
ATOM 603 O O . ARG A 1 83 ? 13.583 3.680 -19.907 1.00 79.56 83 ARG A O 1
ATOM 610 N N . GLU A 1 84 ? 13.032 4.862 -21.722 1.00 83.62 84 GLU A N 1
ATOM 611 C CA . GLU A 1 84 ? 12.021 5.701 -21.085 1.00 83.62 84 GLU A CA 1
ATOM 612 C C . GLU A 1 84 ? 10.764 4.932 -20.663 1.00 83.62 84 GLU A C 1
ATOM 614 O O . GLU A 1 84 ? 10.023 5.412 -19.806 1.00 83.62 84 GLU A O 1
ATOM 619 N N . LEU A 1 85 ? 10.569 3.696 -21.145 1.00 82.75 85 LEU A N 1
ATOM 620 C CA . LEU A 1 85 ? 9.516 2.802 -20.653 1.00 82.75 85 LEU A CA 1
ATOM 621 C C . LEU A 1 85 ? 9.573 2.605 -19.134 1.00 82.75 85 LEU A C 1
ATOM 623 O O . LEU A 1 85 ? 8.524 2.559 -18.500 1.00 82.75 85 LEU A O 1
ATOM 627 N N . GLY A 1 86 ? 10.768 2.552 -18.533 1.00 81.19 86 GLY A N 1
ATOM 628 C CA . GLY A 1 86 ? 10.902 2.442 -17.075 1.00 81.19 86 GLY A CA 1
ATOM 629 C C . GLY A 1 86 ? 10.257 3.617 -16.328 1.00 81.19 86 GLY A C 1
ATOM 630 O O . GLY A 1 86 ? 9.606 3.421 -15.301 1.00 81.19 86 GLY A O 1
ATOM 631 N N . LEU A 1 87 ? 10.365 4.829 -16.883 1.00 83.94 87 LEU A N 1
ATOM 632 C CA . LEU A 1 87 ? 9.757 6.038 -16.321 1.00 83.94 87 LEU A CA 1
ATOM 633 C C . LEU A 1 87 ? 8.244 6.066 -16.547 1.00 83.94 87 LEU A C 1
ATOM 635 O O . LEU A 1 87 ? 7.505 6.448 -15.643 1.00 83.94 87 LEU A O 1
ATOM 639 N N . TRP A 1 88 ? 7.770 5.619 -17.713 1.00 86.50 88 TRP A N 1
ATOM 640 C CA . TRP A 1 88 ? 6.336 5.509 -17.996 1.00 86.50 88 TRP A CA 1
ATOM 641 C C . TRP A 1 88 ? 5.642 4.497 -17.083 1.00 86.50 88 TRP A C 1
ATOM 643 O O . TRP A 1 88 ? 4.576 4.795 -16.544 1.00 86.50 88 TRP A O 1
ATOM 653 N N . ILE A 1 89 ? 6.261 3.333 -16.856 1.00 82.50 89 ILE A N 1
ATOM 654 C CA . ILE A 1 89 ? 5.748 2.304 -15.941 1.00 82.50 89 ILE A CA 1
ATOM 655 C C . ILE A 1 89 ? 5.663 2.862 -14.520 1.00 82.50 89 ILE A C 1
ATOM 657 O O . ILE A 1 89 ? 4.610 2.777 -13.888 1.00 82.50 89 ILE A O 1
ATOM 661 N N . ALA A 1 90 ? 6.734 3.489 -14.031 1.00 83.25 90 ALA A N 1
ATOM 662 C CA . ALA A 1 90 ? 6.739 4.059 -12.690 1.00 83.25 90 ALA A CA 1
ATOM 663 C C . ALA A 1 90 ? 5.779 5.241 -12.538 1.00 83.25 90 ALA A C 1
ATOM 665 O O . ALA A 1 90 ? 5.098 5.334 -11.523 1.00 83.25 90 ALA A O 1
ATOM 666 N N . GLY A 1 91 ? 5.659 6.105 -13.548 1.00 82.88 91 GLY A N 1
ATOM 667 C CA . GLY A 1 91 ? 4.685 7.195 -13.562 1.00 82.88 91 GLY A CA 1
ATOM 668 C C . GLY A 1 91 ? 3.242 6.686 -13.539 1.00 82.88 91 GLY A C 1
ATOM 669 O O . GLY A 1 91 ? 2.426 7.174 -12.758 1.00 82.88 91 GLY A O 1
ATOM 670 N N . GLY A 1 92 ? 2.933 5.659 -14.337 1.00 83.62 92 GLY A N 1
ATOM 671 C CA . GLY A 1 92 ? 1.622 5.009 -14.336 1.00 83.62 92 GLY A CA 1
ATOM 672 C C . GLY A 1 92 ? 1.301 4.353 -12.993 1.00 83.62 92 GLY A C 1
ATOM 673 O O . GLY A 1 92 ? 0.219 4.552 -12.442 1.00 83.62 92 GLY A O 1
ATOM 674 N N . LEU A 1 93 ? 2.261 3.630 -12.418 1.00 80.31 93 LEU A N 1
ATOM 675 C CA . LEU A 1 93 ? 2.089 2.955 -11.135 1.00 80.31 93 LEU A CA 1
ATOM 676 C C . LEU A 1 93 ? 1.991 3.951 -9.963 1.00 80.31 93 LEU A C 1
ATOM 678 O O . LEU A 1 93 ? 1.179 3.766 -9.053 1.00 80.31 93 LEU A O 1
ATOM 682 N N . ALA A 1 94 ? 2.726 5.063 -10.026 1.00 82.56 94 ALA A N 1
ATOM 683 C CA . ALA A 1 94 ? 2.609 6.173 -9.088 1.00 82.56 94 ALA A CA 1
ATOM 684 C C . ALA A 1 94 ? 1.222 6.828 -9.152 1.00 82.56 94 ALA A C 1
ATOM 686 O O . ALA A 1 94 ? 0.613 7.083 -8.112 1.00 82.56 94 ALA A O 1
ATOM 687 N N . LEU A 1 95 ? 0.678 7.040 -10.356 1.00 84.19 95 LEU A N 1
ATOM 688 C CA . LEU A 1 95 ? -0.678 7.561 -10.532 1.00 84.19 95 LEU A CA 1
ATOM 689 C C . LEU A 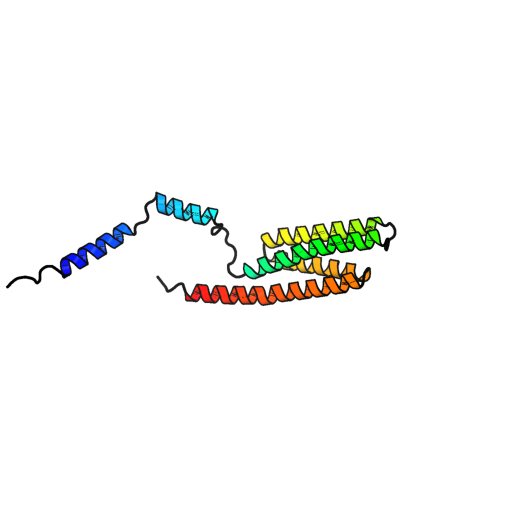1 95 ? -1.725 6.623 -9.915 1.00 84.19 95 LEU A C 1
ATOM 691 O O . LEU A 1 95 ? -2.640 7.095 -9.241 1.00 84.19 95 LEU A O 1
ATOM 695 N N . VAL A 1 96 ? -1.567 5.305 -10.081 1.00 82.06 96 VAL A N 1
ATOM 696 C CA . VAL A 1 96 ? -2.437 4.308 -9.434 1.00 82.06 96 VAL A CA 1
ATOM 697 C C . VAL A 1 96 ? -2.331 4.392 -7.911 1.00 82.06 96 VAL A C 1
ATOM 699 O O . VAL A 1 96 ? -3.360 4.387 -7.239 1.00 82.06 96 VAL A O 1
ATOM 702 N N . CYS A 1 97 ? -1.128 4.540 -7.351 1.00 79.06 97 CYS A N 1
ATOM 703 C CA . CYS A 1 97 ? -0.939 4.713 -5.906 1.00 79.06 97 CYS A CA 1
ATOM 704 C C . CYS A 1 97 ? -1.609 5.996 -5.385 1.00 79.06 97 CYS A C 1
ATOM 706 O O . CYS A 1 97 ? -2.276 5.982 -4.350 1.00 79.06 97 CYS A O 1
ATOM 708 N N . VAL A 1 98 ? -1.496 7.106 -6.119 1.00 80.00 98 VAL A N 1
ATOM 709 C CA . VAL A 1 98 ? -2.171 8.368 -5.777 1.00 80.00 98 VAL A CA 1
ATOM 710 C C . VAL A 1 98 ? -3.691 8.220 -5.869 1.00 80.00 98 VAL A C 1
ATOM 712 O O . VAL A 1 98 ? -4.406 8.659 -4.967 1.00 80.00 98 VAL A O 1
ATOM 715 N N . ALA A 1 99 ? -4.199 7.553 -6.906 1.00 81.19 99 ALA A N 1
ATOM 716 C CA . ALA A 1 99 ? -5.619 7.244 -7.034 1.00 81.19 99 ALA A CA 1
ATOM 717 C C . ALA A 1 99 ? -6.107 6.349 -5.882 1.00 81.19 99 ALA A C 1
ATOM 719 O O . ALA A 1 99 ? -7.179 6.597 -5.329 1.00 81.19 99 ALA A O 1
ATOM 720 N N . ALA A 1 100 ? -5.301 5.371 -5.457 1.00 76.62 100 ALA A N 1
ATOM 721 C CA . ALA A 1 100 ? -5.564 4.527 -4.293 1.00 76.62 100 ALA A CA 1
ATOM 722 C C . ALA A 1 100 ? -5.696 5.362 -3.015 1.00 76.62 100 ALA A C 1
ATOM 724 O O . ALA A 1 100 ? -6.679 5.234 -2.286 1.00 76.62 100 ALA A O 1
ATOM 725 N N . LEU A 1 101 ? -4.745 6.270 -2.779 1.00 75.88 101 LEU A N 1
ATOM 726 C CA . LEU A 1 101 ? -4.753 7.194 -1.643 1.00 75.88 101 LEU A CA 1
ATOM 727 C C . LEU A 1 101 ? -5.977 8.119 -1.659 1.00 75.88 101 LEU A C 1
ATOM 729 O O . LEU A 1 101 ? -6.595 8.348 -0.615 1.00 75.88 101 LEU A O 1
ATOM 733 N N . ALA A 1 102 ? -6.348 8.635 -2.832 1.00 75.88 102 ALA A N 1
ATOM 734 C CA . ALA A 1 102 ? -7.523 9.481 -3.001 1.00 75.88 102 ALA A CA 1
ATOM 735 C C . ALA A 1 102 ? -8.819 8.703 -2.727 1.00 75.88 102 ALA A C 1
ATOM 737 O O . ALA A 1 102 ? -9.660 9.164 -1.954 1.00 75.88 102 ALA A O 1
ATOM 738 N N . LEU A 1 103 ? -8.968 7.495 -3.280 1.00 71.94 103 LEU A N 1
ATOM 739 C CA . LEU A 1 103 ? -10.172 6.682 -3.088 1.00 71.94 103 LEU A CA 1
ATOM 740 C C . LEU A 1 103 ? -10.282 6.078 -1.687 1.00 71.94 103 LEU A C 1
ATOM 742 O O . LEU A 1 103 ? -11.398 5.861 -1.211 1.00 71.94 103 LEU A O 1
ATOM 746 N N . MET A 1 104 ? -9.168 5.882 -0.978 1.00 67.81 104 MET A N 1
ATOM 747 C CA . MET A 1 104 ? -9.202 5.449 0.422 1.00 67.81 104 MET A CA 1
ATOM 748 C C . MET A 1 104 ? -9.930 6.457 1.330 1.00 67.81 104 MET A C 1
ATOM 750 O O . MET A 1 104 ? -10.500 6.082 2.361 1.00 67.81 104 MET A O 1
ATOM 754 N N . ARG A 1 105 ? -9.976 7.736 0.924 1.00 64.75 105 ARG A N 1
ATOM 755 C CA . ARG A 1 105 ? -10.758 8.781 1.603 1.00 64.75 105 ARG A CA 1
ATOM 756 C C . ARG A 1 105 ? -12.260 8.705 1.315 1.00 64.75 105 ARG A C 1
ATOM 758 O O . ARG A 1 105 ? -13.031 9.270 2.082 1.00 64.75 105 ARG A O 1
ATOM 765 N N . VAL A 1 106 ? -12.687 8.014 0.254 1.00 61.47 106 VAL A N 1
ATOM 766 C CA . VAL A 1 106 ? -14.073 8.059 -0.250 1.00 61.47 106 VAL A CA 1
ATOM 767 C C . VAL A 1 106 ? -14.899 6.824 0.149 1.00 61.47 106 VAL A C 1
ATOM 769 O O . VAL A 1 106 ? -16.122 6.903 0.195 1.00 61.47 106 VAL A O 1
ATOM 772 N N . GLY A 1 107 ? -14.286 5.698 0.542 1.00 62.69 107 GLY A N 1
ATOM 773 C CA . GLY A 1 107 ? -15.044 4.556 1.080 1.00 62.69 107 GLY A CA 1
ATOM 774 C C . GLY A 1 107 ? -14.332 3.204 1.020 1.00 62.69 107 GLY A C 1
ATOM 775 O O . GLY A 1 107 ? -13.115 3.127 0.874 1.00 62.69 107 GLY A O 1
ATOM 776 N N . ARG A 1 108 ? -15.115 2.114 1.104 1.00 63.88 108 ARG A N 1
ATOM 777 C CA . ARG A 1 108 ? -14.641 0.711 1.018 1.00 63.88 108 ARG A CA 1
ATOM 778 C C . ARG A 1 108 ? -13.977 0.359 -0.324 1.00 63.88 108 ARG A C 1
ATOM 780 O O . ARG A 1 108 ? -13.251 -0.628 -0.398 1.00 63.88 108 ARG A O 1
ATOM 787 N N . ALA A 1 109 ? -14.181 1.175 -1.362 1.00 61.41 109 ALA A N 1
ATOM 788 C CA . ALA A 1 109 ? -13.554 1.014 -2.675 1.00 61.41 109 ALA A CA 1
ATOM 789 C C . ALA A 1 109 ? -12.016 1.139 -2.640 1.00 61.41 109 ALA A C 1
ATOM 791 O O . ALA A 1 109 ? -11.343 0.568 -3.495 1.00 61.41 109 ALA A O 1
ATOM 792 N N . GLY A 1 110 ? -11.448 1.813 -1.629 1.00 64.75 110 GLY A N 1
ATOM 793 C CA . GLY A 1 110 ? -9.993 1.946 -1.482 1.00 64.75 110 GLY A CA 1
ATOM 794 C C . GLY A 1 110 ? -9.256 0.611 -1.322 1.00 64.75 110 GLY A C 1
ATOM 795 O O . GLY A 1 110 ? -8.121 0.484 -1.772 1.00 64.75 110 GLY A O 1
ATOM 796 N N . ILE A 1 111 ? -9.914 -0.413 -0.763 1.00 71.69 111 ILE A N 1
ATOM 797 C CA . ILE A 1 111 ? -9.303 -1.737 -0.564 1.00 71.69 111 ILE A CA 1
ATOM 798 C C . ILE A 1 111 ? -9.051 -2.432 -1.909 1.00 71.69 111 ILE A C 1
ATOM 800 O O . ILE A 1 111 ? -7.992 -3.023 -2.106 1.00 71.69 111 ILE A O 1
ATOM 804 N N . TRP A 1 112 ? -9.997 -2.330 -2.847 1.00 76.88 112 TRP A N 1
ATOM 805 C CA . TRP A 1 112 ? -9.877 -2.940 -4.175 1.00 76.88 112 TRP A CA 1
ATOM 806 C C . TRP A 1 112 ? -8.757 -2.307 -4.998 1.00 76.88 112 TRP A C 1
ATOM 808 O O . TRP A 1 112 ? -7.984 -3.022 -5.627 1.00 76.88 112 TRP A O 1
ATOM 818 N N . ILE A 1 113 ? -8.617 -0.980 -4.950 1.00 75.00 113 ILE A N 1
ATOM 819 C CA . ILE A 1 113 ? -7.527 -0.305 -5.661 1.00 75.00 113 ILE A CA 1
ATOM 820 C C . ILE A 1 113 ? -6.166 -0.605 -5.029 1.00 75.00 113 ILE A C 1
ATOM 822 O O . ILE A 1 113 ? -5.199 -0.772 -5.767 1.00 75.00 113 ILE A O 1
ATOM 826 N N . GLY A 1 114 ? -6.073 -0.735 -3.701 1.00 79.69 114 GLY A N 1
ATOM 827 C CA . GLY A 1 114 ? -4.824 -1.159 -3.058 1.00 79.69 114 GLY A CA 1
ATOM 828 C C . GLY A 1 114 ? -4.339 -2.518 -3.572 1.00 79.69 114 GLY A C 1
ATOM 829 O O . GLY A 1 114 ? -3.166 -2.677 -3.896 1.00 79.69 114 GLY A O 1
ATOM 830 N N . TRP A 1 115 ? -5.254 -3.472 -3.765 1.00 87.25 115 TRP A N 1
ATOM 831 C CA . TRP A 1 115 ? -4.929 -4.754 -4.400 1.00 87.25 115 TRP A CA 1
ATOM 832 C C . TRP A 1 115 ? -4.446 -4.611 -5.845 1.00 87.25 115 TRP A C 1
ATOM 834 O O . TRP A 1 115 ? -3.506 -5.299 -6.232 1.00 87.25 115 TRP A O 1
ATOM 844 N N . ILE A 1 116 ? -5.044 -3.708 -6.628 1.00 84.88 116 ILE A N 1
ATOM 845 C CA . ILE A 1 116 ? -4.586 -3.417 -7.995 1.00 84.88 116 ILE A CA 1
ATOM 846 C C . ILE A 1 116 ? -3.167 -2.836 -7.968 1.00 84.88 116 ILE A C 1
ATOM 848 O O . ILE A 1 116 ? -2.317 -3.288 -8.731 1.00 84.88 116 ILE A O 1
ATOM 852 N N . ALA A 1 117 ? -2.886 -1.886 -7.071 1.00 83.94 117 ALA A N 1
ATOM 853 C CA . ALA A 1 117 ? -1.554 -1.303 -6.916 1.00 83.94 117 ALA A CA 1
ATOM 854 C C . ALA A 1 117 ? -0.506 -2.378 -6.580 1.00 83.94 117 ALA A C 1
ATOM 856 O O . ALA A 1 117 ? 0.515 -2.468 -7.259 1.00 83.94 117 ALA A O 1
ATOM 857 N N . HIS A 1 118 ? -0.797 -3.262 -5.619 1.00 89.00 118 HIS A N 1
ATOM 858 C CA . HIS A 1 118 ? 0.095 -4.371 -5.269 1.00 89.00 118 HIS A CA 1
ATOM 859 C C . HIS A 1 118 ? 0.268 -5.384 -6.405 1.00 89.00 118 HIS A C 1
ATOM 861 O O . HIS A 1 118 ? 1.380 -5.848 -6.645 1.00 89.00 118 HIS A O 1
ATOM 867 N N . ALA A 1 119 ? -0.795 -5.709 -7.144 1.00 87.50 119 ALA A N 1
ATOM 868 C CA . ALA A 1 119 ? -0.698 -6.605 -8.294 1.00 87.50 119 ALA A CA 1
ATOM 869 C C . ALA A 1 119 ? 0.216 -6.027 -9.386 1.00 87.50 119 ALA A C 1
ATOM 871 O O . ALA A 1 119 ? 1.066 -6.738 -9.920 1.00 87.50 119 ALA A O 1
ATOM 872 N N . LEU A 1 120 ? 0.086 -4.732 -9.683 1.00 84.62 120 LEU A N 1
ATOM 873 C CA . LEU A 1 120 ? 0.943 -4.044 -10.651 1.00 84.62 120 LEU A CA 1
ATOM 874 C C . LEU A 1 120 ? 2.395 -3.926 -10.163 1.00 84.62 120 LEU A C 1
ATOM 876 O O . LEU A 1 120 ? 3.333 -4.085 -10.947 1.00 84.62 120 LEU A O 1
ATOM 880 N N . MET A 1 121 ? 2.598 -3.702 -8.866 1.00 85.75 121 MET A N 1
ATOM 881 C CA . MET A 1 121 ? 3.928 -3.718 -8.264 1.00 85.75 121 MET A CA 1
ATOM 882 C C . MET A 1 121 ? 4.593 -5.090 -8.404 1.00 85.75 121 MET A C 1
ATOM 884 O O . MET A 1 121 ? 5.720 -5.198 -8.886 1.00 85.75 121 MET A O 1
ATOM 888 N N . LEU A 1 122 ? 3.883 -6.158 -8.038 1.00 89.06 122 LEU A N 1
ATOM 889 C CA . LEU A 1 122 ? 4.379 -7.525 -8.185 1.00 89.06 122 LEU A CA 1
ATOM 890 C C . LEU A 1 122 ? 4.649 -7.867 -9.655 1.00 89.06 122 LEU A C 1
ATOM 892 O O . LEU A 1 122 ? 5.651 -8.515 -9.948 1.00 89.06 122 LEU A O 1
ATOM 896 N N . ALA A 1 123 ? 3.826 -7.372 -10.586 1.00 87.12 123 ALA A N 1
ATOM 897 C CA . ALA A 1 123 ? 4.079 -7.502 -12.019 1.00 87.12 123 ALA A CA 1
ATOM 898 C C . ALA A 1 123 ? 5.407 -6.834 -12.436 1.00 87.12 123 ALA A C 1
ATOM 900 O O . ALA A 1 123 ? 6.168 -7.391 -13.226 1.00 87.12 123 ALA A O 1
ATOM 901 N N . THR A 1 124 ? 5.737 -5.682 -11.847 1.00 80.38 124 THR A N 1
ATOM 902 C CA . THR A 1 124 ? 7.025 -5.000 -12.072 1.00 80.38 124 THR A CA 1
ATOM 903 C C . THR A 1 124 ? 8.206 -5.823 -11.536 1.00 80.38 124 THR A C 1
ATOM 905 O O . THR A 1 124 ? 9.294 -5.817 -12.114 1.00 80.38 124 THR A O 1
ATOM 908 N N . GLY A 1 125 ? 7.985 -6.614 -10.483 1.00 83.69 125 GLY A N 1
ATOM 909 C CA . GLY A 1 125 ? 8.973 -7.534 -9.917 1.00 83.69 125 GLY A CA 1
ATOM 910 C C . GLY A 1 125 ? 9.468 -8.635 -10.864 1.00 83.69 125 GLY A C 1
ATOM 911 O O . GLY A 1 125 ? 10.550 -9.174 -10.651 1.00 83.69 125 GLY A O 1
ATOM 912 N N . PHE A 1 126 ? 8.746 -8.945 -11.944 1.00 86.25 126 PHE A N 1
ATOM 913 C CA . PHE A 1 126 ? 9.244 -9.884 -12.958 1.00 86.25 126 PHE A CA 1
ATOM 914 C C . PHE A 1 126 ? 10.385 -9.301 -13.804 1.00 86.25 126 PHE A C 1
ATOM 916 O O . PHE A 1 126 ? 11.184 -10.059 -14.345 1.00 86.25 126 PHE A O 1
ATOM 923 N N . ILE A 1 127 ? 10.490 -7.971 -13.892 1.00 82.38 127 ILE A N 1
ATOM 924 C CA . ILE A 1 127 ? 11.602 -7.280 -14.564 1.00 82.38 127 ILE A CA 1
ATOM 925 C C . ILE A 1 127 ? 12.833 -7.276 -13.650 1.00 82.38 127 ILE A C 1
ATOM 927 O O . ILE A 1 127 ? 13.961 -7.485 -14.090 1.00 82.38 127 ILE A O 1
ATOM 931 N N . LEU A 1 128 ? 12.604 -7.042 -12.356 1.00 84.81 128 LEU A N 1
ATOM 932 C CA . LEU A 1 128 ? 13.629 -6.931 -11.328 1.00 84.81 128 LEU A CA 1
ATOM 933 C C . LEU A 1 128 ? 13.255 -7.811 -10.139 1.00 84.81 128 LEU A C 1
ATOM 935 O O . LEU A 1 128 ? 12.440 -7.418 -9.306 1.00 84.81 128 LEU A O 1
ATOM 939 N N . LEU A 1 129 ? 13.917 -8.960 -9.995 1.00 87.75 129 LEU A N 1
ATOM 940 C CA . LEU A 1 129 ? 13.669 -9.859 -8.865 1.00 87.75 129 LEU A CA 1
ATOM 941 C C . LEU A 1 129 ? 13.757 -9.159 -7.486 1.00 87.75 129 LEU A C 1
ATOM 943 O O . LEU A 1 129 ? 12.907 -9.434 -6.638 1.00 87.75 129 LEU A O 1
ATOM 947 N N . PRO A 1 130 ? 14.684 -8.205 -7.236 1.00 88.31 130 PRO A N 1
ATOM 948 C CA . PRO A 1 130 ? 14.674 -7.431 -5.993 1.00 88.31 130 PRO A CA 1
ATOM 949 C C . PRO A 1 130 ? 13.383 -6.625 -5.783 1.00 88.31 130 PRO A C 1
ATOM 951 O O . PRO A 1 130 ? 12.887 -6.546 -4.661 1.00 88.31 130 PRO A O 1
ATOM 954 N N . ALA A 1 131 ? 12.797 -6.072 -6.850 1.00 87.25 131 ALA A N 1
ATOM 955 C CA . ALA A 1 131 ? 11.518 -5.367 -6.784 1.00 87.25 131 ALA A CA 1
ATOM 956 C C . ALA A 1 131 ? 10.361 -6.316 -6.433 1.00 87.25 131 ALA A C 1
ATOM 958 O O . ALA A 1 131 ? 9.461 -5.920 -5.695 1.00 87.25 131 ALA A O 1
ATOM 959 N N . LEU A 1 132 ? 10.415 -7.580 -6.875 1.00 89.62 132 LEU A N 1
ATOM 960 C CA . LEU A 1 132 ? 9.449 -8.610 -6.474 1.00 89.62 132 LEU A CA 1
ATOM 961 C C . LEU A 1 132 ? 9.495 -8.860 -4.963 1.00 89.62 132 LEU A C 1
ATOM 963 O O . LEU A 1 132 ? 8.451 -8.917 -4.319 1.00 89.62 132 LEU A O 1
ATOM 967 N N . VAL A 1 133 ? 10.699 -8.987 -4.392 1.00 92.44 133 VAL A N 1
ATOM 968 C CA . VAL A 1 133 ? 10.880 -9.210 -2.948 1.00 92.44 133 VAL A CA 1
ATOM 969 C C . VAL A 1 133 ? 10.303 -8.043 -2.151 1.00 92.44 133 VAL A C 1
ATOM 971 O O . VAL A 1 133 ? 9.545 -8.256 -1.205 1.00 92.44 133 VAL A O 1
ATOM 974 N N . VAL A 1 134 ? 10.607 -6.807 -2.558 1.00 91.12 134 VAL A N 1
ATOM 975 C CA . VAL A 1 134 ? 10.071 -5.609 -1.899 1.00 91.12 134 VAL A CA 1
ATOM 976 C C . VAL A 1 134 ? 8.547 -5.549 -2.033 1.00 91.12 134 VAL A C 1
ATOM 978 O O . VAL A 1 134 ? 7.857 -5.394 -1.025 1.00 91.12 134 VAL A O 1
ATOM 981 N N . GLY A 1 135 ? 8.009 -5.754 -3.238 1.00 90.31 135 GLY A N 1
ATOM 982 C CA . GLY A 1 135 ? 6.567 -5.777 -3.483 1.00 90.31 135 GLY A CA 1
ATOM 983 C C . GLY A 1 135 ? 5.844 -6.858 -2.675 1.00 90.31 135 GLY A C 1
ATOM 984 O O . GLY A 1 135 ? 4.757 -6.616 -2.148 1.00 90.31 135 GLY A O 1
ATOM 985 N N . ALA A 1 136 ? 6.455 -8.032 -2.497 1.00 93.19 136 ALA A N 1
ATOM 986 C CA . ALA A 1 136 ? 5.901 -9.111 -1.684 1.00 93.19 136 ALA A CA 1
ATOM 987 C C . ALA A 1 136 ? 5.826 -8.730 -0.198 1.00 93.19 136 ALA A C 1
ATOM 989 O O . ALA A 1 136 ? 4.793 -8.948 0.438 1.00 93.19 136 ALA A O 1
ATOM 990 N N . ILE A 1 137 ? 6.878 -8.109 0.347 1.00 94.56 137 ILE A N 1
ATOM 991 C CA . ILE A 1 137 ? 6.896 -7.623 1.736 1.00 94.56 137 ILE A CA 1
ATOM 992 C C . ILE A 1 137 ? 5.824 -6.549 1.941 1.00 94.56 137 ILE A C 1
ATOM 994 O O . ILE A 1 137 ? 5.064 -6.617 2.907 1.00 94.56 137 ILE A O 1
ATOM 998 N N . PHE A 1 138 ? 5.718 -5.590 1.021 1.00 91.31 138 PHE A N 1
ATOM 999 C CA . PHE A 1 138 ? 4.707 -4.535 1.084 1.00 91.31 138 PHE A CA 1
ATOM 1000 C C . PHE A 1 138 ? 3.282 -5.080 0.974 1.00 91.31 138 PHE A C 1
ATOM 1002 O O . PHE A 1 138 ? 2.405 -4.668 1.731 1.00 91.31 138 PHE A O 1
ATOM 1009 N N . THR A 1 139 ? 3.060 -6.068 0.107 1.00 93.00 139 THR A N 1
ATOM 1010 C CA . THR A 1 139 ? 1.767 -6.756 -0.013 1.00 93.00 139 THR A CA 1
ATOM 1011 C C . THR A 1 139 ? 1.423 -7.523 1.269 1.00 93.00 139 THR A C 1
ATOM 1013 O O . THR A 1 139 ? 0.291 -7.470 1.749 1.00 93.00 139 THR A O 1
ATOM 1016 N N . ALA A 1 140 ? 2.395 -8.206 1.880 1.00 93.31 140 ALA A N 1
ATOM 1017 C CA . ALA A 1 140 ? 2.195 -8.880 3.162 1.00 93.31 140 ALA A CA 1
ATOM 1018 C C . ALA A 1 140 ? 1.869 -7.878 4.281 1.00 93.31 140 ALA A C 1
ATOM 1020 O O . ALA A 1 140 ? 0.954 -8.110 5.077 1.00 93.31 140 ALA A O 1
ATOM 1021 N N . LEU A 1 141 ? 2.566 -6.738 4.307 1.00 92.62 141 LEU A N 1
ATOM 1022 C CA . LEU A 1 141 ? 2.303 -5.652 5.244 1.00 92.62 141 LEU A CA 1
ATOM 1023 C C . LEU A 1 141 ? 0.899 -5.069 5.044 1.00 92.62 141 LEU A C 1
ATOM 1025 O O . LEU A 1 141 ? 0.185 -4.860 6.020 1.00 92.62 141 LEU A O 1
ATOM 1029 N N . TRP A 1 142 ? 0.462 -4.884 3.798 1.00 90.69 142 TRP A N 1
ATOM 1030 C CA . TRP A 1 142 ? -0.897 -4.461 3.470 1.00 90.69 142 TRP A CA 1
ATOM 1031 C C . TRP A 1 142 ? -1.950 -5.412 4.041 1.00 90.69 142 TRP A C 1
ATOM 1033 O O . TRP A 1 142 ? -2.852 -4.978 4.762 1.00 90.69 142 TRP A O 1
ATOM 1043 N N . ILE A 1 143 ? -1.812 -6.716 3.783 1.00 90.94 143 ILE A N 1
ATOM 1044 C CA . ILE A 1 143 ? -2.726 -7.740 4.310 1.00 90.94 143 ILE A CA 1
ATOM 1045 C C . ILE A 1 143 ? -2.735 -7.698 5.842 1.00 90.94 143 ILE A C 1
ATOM 1047 O O . ILE A 1 143 ? -3.804 -7.689 6.459 1.00 90.94 143 ILE A O 1
ATOM 1051 N N . TYR A 1 144 ? -1.559 -7.606 6.467 1.00 90.56 144 TYR A N 1
ATOM 1052 C CA . TYR A 1 144 ? -1.432 -7.489 7.916 1.00 90.56 144 TYR A CA 1
ATOM 1053 C C . TYR A 1 144 ? -2.167 -6.252 8.455 1.00 90.56 144 TYR A C 1
ATOM 1055 O O . TYR A 1 144 ? -2.959 -6.372 9.392 1.00 90.56 144 TYR A O 1
ATOM 1063 N N . CYS A 1 145 ? -1.978 -5.082 7.841 1.00 87.94 145 CYS A N 1
ATOM 1064 C CA . CYS A 1 145 ? -2.657 -3.841 8.212 1.00 87.94 145 CYS A CA 1
ATOM 1065 C C . CYS A 1 145 ? -4.181 -3.939 8.053 1.00 87.94 145 CYS A C 1
ATOM 1067 O O . CYS A 1 145 ? -4.908 -3.442 8.913 1.00 87.94 145 CYS A O 1
ATOM 1069 N N . MET A 1 146 ? -4.679 -4.616 7.014 1.00 85.81 146 MET A N 1
ATOM 1070 C CA . MET A 1 146 ? -6.114 -4.857 6.827 1.00 85.81 146 MET A CA 1
ATOM 1071 C C . MET A 1 146 ? -6.694 -5.738 7.937 1.00 85.81 146 MET A C 1
ATOM 1073 O O . MET A 1 146 ? -7.704 -5.383 8.540 1.00 85.81 146 MET A O 1
ATOM 1077 N N . VAL A 1 147 ? -6.042 -6.860 8.253 1.00 87.25 147 VAL A N 1
ATOM 1078 C CA . VAL A 1 147 ? -6.542 -7.817 9.252 1.00 87.25 147 VAL A CA 1
ATOM 1079 C C . VAL A 1 147 ? -6.428 -7.256 10.671 1.00 87.25 147 VAL A C 1
ATOM 1081 O O . VAL A 1 147 ? -7.383 -7.306 11.451 1.00 87.25 147 VAL A O 1
ATOM 1084 N N . LYS A 1 148 ? -5.261 -6.711 11.027 1.00 87.25 148 LYS A N 1
ATOM 1085 C CA . LYS A 1 148 ? -4.989 -6.207 12.378 1.00 87.25 148 LYS A CA 1
ATOM 1086 C C . LYS A 1 148 ? -5.622 -4.852 12.626 1.00 87.25 148 LYS A C 1
ATOM 1088 O O . LYS A 1 148 ? -6.151 -4.660 13.714 1.00 87.25 148 LYS A O 1
ATOM 1093 N N . GLY A 1 149 ? -5.625 -3.960 11.636 1.00 84.19 149 GLY A N 1
ATOM 1094 C CA 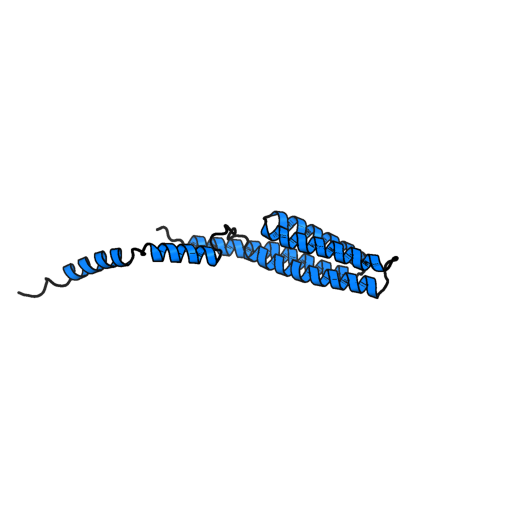. GLY A 1 149 ? -6.323 -2.679 11.721 1.00 84.19 149 GLY A CA 1
ATOM 1095 C C . GLY A 1 149 ? -7.812 -2.883 11.982 1.00 84.19 149 GLY A C 1
ATOM 1096 O O . GLY A 1 149 ? -8.333 -2.325 12.940 1.00 84.19 149 GLY A O 1
ATOM 1097 N N . ALA A 1 150 ? -8.458 -3.785 11.233 1.00 83.88 150 ALA A N 1
ATOM 1098 C CA . ALA A 1 150 ? -9.863 -4.121 11.456 1.00 83.88 150 ALA A CA 1
ATOM 1099 C C . ALA A 1 150 ? -10.115 -4.733 12.843 1.00 83.88 150 ALA A C 1
ATOM 1101 O O . ALA A 1 150 ? -11.160 -4.497 13.440 1.00 83.88 150 ALA A O 1
ATOM 1102 N N . ARG A 1 151 ? -9.180 -5.534 13.373 1.00 85.19 151 ARG A N 1
ATOM 1103 C CA . ARG A 1 151 ? -9.299 -6.080 14.734 1.00 85.19 151 ARG A CA 1
ATOM 1104 C C . ARG A 1 151 ? -9.202 -4.980 15.792 1.00 85.19 151 ARG A C 1
ATOM 1106 O O . ARG A 1 151 ? -10.078 -4.910 16.640 1.00 85.19 151 ARG A O 1
ATOM 1113 N N . ILE A 1 152 ? -8.191 -4.116 15.699 1.00 84.06 152 ILE A N 1
ATOM 1114 C CA . ILE A 1 152 ? -7.993 -2.989 16.624 1.00 84.06 152 ILE A CA 1
ATOM 1115 C C . ILE A 1 152 ? -9.203 -2.057 16.596 1.00 84.06 152 ILE A C 1
ATOM 1117 O O . ILE A 1 152 ? -9.684 -1.639 17.645 1.00 84.06 152 ILE A O 1
ATOM 1121 N N . ASP A 1 153 ? -9.718 -1.758 15.405 1.00 84.75 153 ASP A N 1
ATOM 1122 C CA . ASP A 1 153 ? -10.874 -0.885 15.275 1.00 84.75 153 ASP A CA 1
ATOM 1123 C C . ASP A 1 153 ? -12.148 -1.529 15.860 1.00 84.75 153 ASP A C 1
ATOM 1125 O O . ASP A 1 153 ? -12.910 -0.840 16.535 1.00 84.75 153 ASP A O 1
ATOM 1129 N N . ARG A 1 154 ? -12.357 -2.849 15.709 1.00 82.81 154 ARG A N 1
ATOM 1130 C CA . ARG A 1 154 ? -13.461 -3.565 16.385 1.00 82.81 154 ARG A CA 1
ATOM 1131 C C . ARG A 1 154 ? -13.332 -3.535 17.906 1.00 82.81 154 ARG A C 1
ATOM 1133 O O . ARG A 1 154 ? -14.313 -3.244 18.586 1.00 82.81 154 ARG A O 1
ATOM 1140 N N . ASP A 1 155 ? -12.139 -3.812 18.424 1.00 85.19 155 ASP A N 1
ATOM 1141 C CA . ASP A 1 155 ? -11.872 -3.815 19.865 1.00 85.19 155 ASP A CA 1
ATOM 1142 C C . ASP A 1 155 ? -12.104 -2.408 20.452 1.00 85.19 155 ASP A C 1
ATOM 1144 O O . ASP A 1 155 ? -12.706 -2.254 21.516 1.00 85.19 155 ASP A O 1
ATOM 1148 N N . ARG A 1 156 ? -11.717 -1.362 19.710 1.00 83.19 156 ARG A N 1
ATOM 1149 C CA . ARG A 1 156 ? -11.956 0.037 20.080 1.00 83.19 156 ARG A CA 1
ATOM 1150 C C . ARG A 1 156 ? -13.440 0.399 20.098 1.00 83.19 156 ARG A C 1
ATOM 1152 O O . ARG A 1 156 ? -13.871 1.089 21.017 1.00 83.19 156 ARG A O 1
ATOM 1159 N N . VAL A 1 157 ? -14.218 -0.049 19.112 1.00 84.31 157 VAL A N 1
ATOM 1160 C CA . VAL A 1 157 ? -15.674 0.175 19.080 1.00 84.31 157 VAL A CA 1
ATOM 1161 C C . VAL A 1 157 ? -16.356 -0.509 20.268 1.00 84.31 157 VAL A C 1
ATOM 1163 O O . VAL A 1 157 ? -17.189 0.114 20.919 1.00 84.31 157 VAL A O 1
ATOM 1166 N N . ALA A 1 158 ? -15.966 -1.743 20.602 1.00 84.25 158 ALA A N 1
ATOM 1167 C CA . ALA A 1 158 ? -16.503 -2.455 21.763 1.00 84.25 158 ALA A CA 1
ATOM 1168 C C . ALA A 1 158 ? -16.170 -1.748 23.090 1.00 84.25 158 ALA A C 1
ATOM 1170 O O . ALA A 1 158 ? -17.029 -1.632 23.961 1.00 84.25 158 ALA A O 1
ATOM 1171 N N . TRP A 1 159 ? -14.946 -1.227 23.227 1.00 81.88 159 TRP A N 1
ATOM 1172 C CA . TRP A 1 159 ? -14.529 -0.461 24.405 1.00 81.88 159 TRP A CA 1
ATOM 1173 C C . TRP A 1 159 ? -15.288 0.867 24.555 1.00 81.88 159 TRP A C 1
ATOM 1175 O O . TRP A 1 159 ? -15.633 1.253 25.669 1.00 81.88 159 TRP A O 1
ATOM 1185 N N . LEU A 1 160 ? -15.580 1.560 23.449 1.00 82.50 160 LEU A N 1
ATOM 1186 C CA . LEU A 1 160 ? -16.402 2.777 23.464 1.00 82.50 160 LEU A CA 1
ATOM 1187 C C . LEU A 1 160 ? -17.859 2.472 23.842 1.00 82.50 160 LEU A C 1
ATOM 1189 O O . LEU A 1 160 ? -18.413 3.160 24.690 1.00 82.50 160 LEU A O 1
ATOM 1193 N N . ALA A 1 161 ? -18.447 1.404 23.293 1.00 82.31 161 ALA A N 1
ATOM 1194 C CA . ALA A 1 161 ? -19.811 0.982 23.625 1.00 82.31 161 ALA A CA 1
ATOM 1195 C C . ALA A 1 161 ? -19.973 0.559 25.098 1.00 82.31 161 ALA A C 1
ATOM 1197 O O . ALA A 1 161 ? -21.047 0.710 25.668 1.00 82.31 161 ALA A O 1
ATOM 1198 N N . ALA A 1 162 ? -18.910 0.057 25.733 1.00 82.69 162 ALA A N 1
ATOM 1199 C CA . ALA A 1 162 ? -18.906 -0.270 27.160 1.00 82.69 162 ALA A CA 1
ATOM 1200 C C . ALA A 1 162 ? -18.791 0.964 28.084 1.00 82.69 162 ALA A C 1
ATOM 1202 O O . ALA A 1 162 ? -19.000 0.836 29.287 1.00 82.69 162 ALA A O 1
ATOM 1203 N N . GLN A 1 163 ? -18.441 2.138 27.543 1.00 75.75 163 GLN A N 1
ATOM 1204 C CA . GLN A 1 163 ? -18.262 3.396 28.282 1.00 75.75 163 GLN A CA 1
ATOM 1205 C C . GLN A 1 163 ? -19.331 4.449 27.996 1.00 75.75 163 GLN A C 1
ATOM 1207 O O . GLN A 1 163 ? -19.229 5.547 28.535 1.00 75.75 163 GLN A O 1
ATOM 1212 N N . GLU A 1 164 ? -20.347 4.143 27.192 1.00 63.69 164 GLU A N 1
ATOM 1213 C CA . GLU A 1 164 ? -21.618 4.865 27.245 1.00 63.69 164 GLU A CA 1
ATOM 1214 C C . GLU A 1 164 ? -22.533 4.138 28.249 1.00 63.69 164 GLU A C 1
ATOM 1216 O O . GLU A 1 164 ? -23.354 3.313 27.842 1.00 63.69 164 GLU A O 1
ATOM 1221 N N . PRO A 1 165 ? -22.389 4.351 29.579 1.00 50.88 165 PRO A N 1
ATOM 1222 C CA . PRO A 1 165 ? -23.444 3.979 30.501 1.00 50.88 165 PRO A CA 1
ATOM 1223 C C . PRO A 1 165 ? -24.680 4.791 30.120 1.00 50.88 165 PRO A C 1
ATOM 1225 O O . PRO A 1 165 ? -24.612 6.011 29.989 1.00 50.88 165 PRO A O 1
ATOM 1228 N N . VAL A 1 166 ? -25.774 4.065 29.907 1.00 56.19 166 VAL A N 1
ATOM 1229 C CA . VAL A 1 166 ? -27.128 4.560 29.650 1.00 56.19 166 VAL A CA 1
ATOM 1230 C C . VAL A 1 166 ? -27.406 5.789 30.523 1.00 56.19 166 VAL A C 1
ATOM 1232 O O . VAL A 1 166 ? -27.548 5.650 31.740 1.00 56.19 166 VAL A O 1
ATOM 1235 N N . SER A 1 167 ? -27.436 6.971 29.906 1.00 49.62 167 SER A N 1
ATOM 1236 C CA . SER A 1 167 ? -28.065 8.171 30.459 1.00 49.62 167 SER A CA 1
ATOM 1237 C C . SER A 1 167 ? -29.522 8.260 30.028 1.00 49.62 167 SER A C 1
ATOM 1239 O O . SER A 1 167 ? -29.858 7.772 28.922 1.00 49.62 167 SER A O 1
#